Protein AF-A0A1B6FM38-F1 (afdb_monomer_lite)

Structure (mmCIF, N/CA/C/O backbone):
data_AF-A0A1B6FM38-F1
#
_entry.id   AF-A0A1B6FM38-F1
#
loop_
_atom_site.group_PDB
_atom_site.id
_atom_site.type_symbol
_atom_site.label_atom_id
_atom_site.label_alt_id
_atom_site.label_comp_id
_atom_site.label_asym_id
_atom_site.label_entity_id
_atom_site.label_seq_id
_atom_site.pdbx_PDB_ins_code
_atom_site.Cartn_x
_atom_site.Cartn_y
_atom_site.Cartn_z
_atom_site.occupancy
_atom_site.B_iso_or_equiv
_atom_site.auth_seq_id
_atom_site.auth_comp_id
_atom_site.auth_asym_id
_atom_site.auth_atom_id
_atom_site.pdbx_PDB_model_num
ATOM 1 N N . ASN A 1 1 ? -4.928 -10.559 27.126 1.00 63.56 1 ASN A N 1
ATOM 2 C CA . ASN A 1 1 ? -4.275 -10.005 25.920 1.00 63.56 1 ASN A CA 1
ATOM 3 C C . ASN A 1 1 ? -4.963 -8.724 25.508 1.00 63.56 1 ASN A C 1
ATOM 5 O O . ASN A 1 1 ? -6.163 -8.754 25.273 1.00 63.56 1 ASN A O 1
ATOM 9 N N . TYR A 1 2 ? -4.217 -7.623 25.457 1.00 85.06 2 TYR A N 1
ATOM 10 C CA . TYR A 1 2 ? -4.709 -6.325 24.998 1.00 85.06 2 TYR A CA 1
ATOM 11 C C . TYR A 1 2 ? -4.314 -6.122 23.534 1.00 85.06 2 TYR A C 1
ATOM 13 O O . TYR A 1 2 ? -3.199 -6.468 23.151 1.00 85.06 2 TYR A O 1
ATOM 21 N N . TRP A 1 3 ? -5.221 -5.571 22.730 1.00 90.56 3 TRP A N 1
ATOM 22 C CA . TRP A 1 3 ? -4.939 -5.153 21.356 1.00 90.56 3 TRP A CA 1
ATOM 23 C C . TRP A 1 3 ? -4.596 -3.664 21.338 1.00 90.56 3 TRP A C 1
ATOM 25 O O . TRP A 1 3 ? -5.279 -2.873 21.987 1.00 90.56 3 TRP A O 1
ATOM 35 N N . CYS A 1 4 ? -3.574 -3.282 20.574 1.00 94.50 4 CYS A N 1
ATOM 36 C CA . CYS A 1 4 ? -3.223 -1.887 20.319 1.00 94.50 4 CYS A CA 1
ATOM 37 C C . CYS A 1 4 ? -3.657 -1.514 18.898 1.00 94.50 4 CYS A C 1
ATOM 39 O O . CYS A 1 4 ? -3.226 -2.148 17.933 1.00 94.50 4 CYS A O 1
ATOM 41 N N . TRP A 1 5 ? -4.515 -0.503 18.765 1.00 95.50 5 TRP A N 1
ATOM 42 C CA . TRP A 1 5 ? -4.999 -0.021 17.473 1.00 95.50 5 TRP A CA 1
ATOM 43 C C . TRP A 1 5 ? -4.304 1.288 17.109 1.00 95.50 5 TRP A C 1
ATOM 45 O O . TRP A 1 5 ? -4.491 2.299 17.779 1.00 95.50 5 TRP A O 1
ATOM 55 N N . LEU A 1 6 ? -3.540 1.274 16.019 1.00 95.81 6 LEU A N 1
ATOM 56 C CA . LEU A 1 6 ? -2.992 2.473 15.398 1.00 95.81 6 LEU A CA 1
ATOM 57 C C . LEU A 1 6 ? -3.951 2.956 14.320 1.00 95.81 6 LEU A C 1
ATOM 59 O O . LEU A 1 6 ? -4.224 2.252 13.344 1.00 95.81 6 LEU A O 1
ATOM 63 N N . VAL A 1 7 ? -4.478 4.156 14.512 1.00 95.56 7 VAL A N 1
ATOM 64 C CA . VAL A 1 7 ? -5.529 4.716 13.670 1.00 95.56 7 VAL A CA 1
ATOM 65 C C . VAL A 1 7 ? -5.005 5.969 13.001 1.00 95.56 7 VAL A C 1
ATOM 67 O O . VAL A 1 7 ? -4.495 6.867 13.662 1.00 95.56 7 VAL A O 1
ATOM 70 N N . ARG A 1 8 ? -5.171 6.038 11.684 1.00 94.75 8 ARG A N 1
ATOM 71 C CA . ARG A 1 8 ? -4.982 7.261 10.906 1.00 94.75 8 ARG A CA 1
ATOM 72 C C . ARG A 1 8 ? -6.307 7.597 10.246 1.00 94.75 8 ARG A C 1
ATOM 74 O O . ARG A 1 8 ? -6.806 6.820 9.430 1.00 94.75 8 ARG A O 1
ATOM 81 N N . GLN A 1 9 ? -6.818 8.786 10.539 1.00 94.81 9 GLN A N 1
ATOM 82 C CA . GLN A 1 9 ? -7.990 9.383 9.906 1.00 94.81 9 GLN A CA 1
ATOM 83 C C . GLN A 1 9 ? -7.730 10.879 9.707 1.00 94.81 9 GLN A C 1
ATOM 85 O O . GLN A 1 9 ? -7.240 11.522 10.622 1.00 94.81 9 GLN A O 1
ATOM 90 N N . GLY A 1 10 ? -8.027 11.417 8.520 1.00 86.06 10 GLY A N 1
ATOM 91 C CA . GLY A 1 10 ? -7.907 12.859 8.248 1.00 86.06 10 GLY A CA 1
ATOM 92 C C . GLY A 1 10 ? -6.488 13.409 8.011 1.00 86.06 10 GLY A C 1
ATOM 93 O O . GLY A 1 10 ? -6.339 14.615 7.917 1.00 86.06 10 GLY A O 1
ATOM 94 N N . GLU A 1 11 ? -5.461 12.559 7.883 1.00 85.44 11 GLU A N 1
ATOM 95 C CA . GLU A 1 11 ? -4.041 12.982 7.896 1.00 85.44 11 GLU A CA 1
ATOM 96 C C . GLU A 1 11 ? -3.281 12.689 6.595 1.00 85.44 11 GLU A C 1
ATOM 98 O O . GLU A 1 11 ? -2.737 11.595 6.436 1.00 85.44 11 GLU A O 1
ATOM 103 N N . GLU A 1 12 ? -3.215 13.612 5.637 1.00 79.31 12 GLU A N 1
ATOM 104 C CA . GLU A 1 12 ? -2.702 13.358 4.275 1.00 79.31 12 GLU A CA 1
ATOM 105 C C . GLU A 1 12 ? -1.316 12.689 4.214 1.00 79.31 12 GLU A C 1
ATOM 107 O O . GLU A 1 12 ? -1.151 11.709 3.487 1.00 79.31 12 GLU A O 1
ATOM 112 N N . MET A 1 13 ? -0.365 13.123 5.044 1.00 84.88 13 MET A N 1
ATOM 113 C CA . MET A 1 13 ? 1.051 12.737 4.948 1.00 84.88 13 MET A CA 1
ATOM 114 C C . MET A 1 13 ? 1.500 11.778 6.061 1.00 84.88 13 MET A C 1
ATOM 116 O O . MET A 1 13 ? 2.538 11.974 6.687 1.00 84.88 13 MET A O 1
ATOM 120 N N . PHE A 1 14 ? 0.729 10.716 6.317 1.00 85.94 14 PHE A N 1
ATOM 121 C CA . PHE A 1 14 ? 1.067 9.726 7.346 1.00 85.94 14 PHE A CA 1
ATOM 122 C C . PHE A 1 14 ? 1.243 8.305 6.786 1.00 85.94 14 PHE A C 1
ATOM 124 O O . PHE A 1 14 ? 0.283 7.618 6.424 1.00 85.94 14 PHE A O 1
ATOM 131 N N . GLY A 1 15 ? 2.492 7.831 6.771 1.00 88.94 15 GLY A N 1
ATOM 132 C CA . GLY A 1 15 ? 2.899 6.515 6.266 1.00 88.94 15 GLY A CA 1
ATOM 133 C C . GLY A 1 15 ? 2.606 5.342 7.211 1.00 88.94 15 GLY A C 1
ATOM 134 O O . GLY A 1 15 ? 3.517 4.577 7.530 1.00 88.94 15 GLY A O 1
ATOM 135 N N . LEU A 1 16 ? 1.347 5.156 7.639 1.00 92.19 16 LEU A N 1
ATOM 136 C CA . LEU A 1 16 ? 0.962 4.100 8.598 1.00 92.19 16 LEU A CA 1
ATOM 137 C C . LEU A 1 16 ? 1.358 2.692 8.125 1.00 92.19 16 LEU A C 1
ATOM 139 O O . LEU A 1 16 ? 1.748 1.852 8.930 1.00 92.19 16 LEU A O 1
ATOM 143 N N . VAL A 1 17 ? 1.2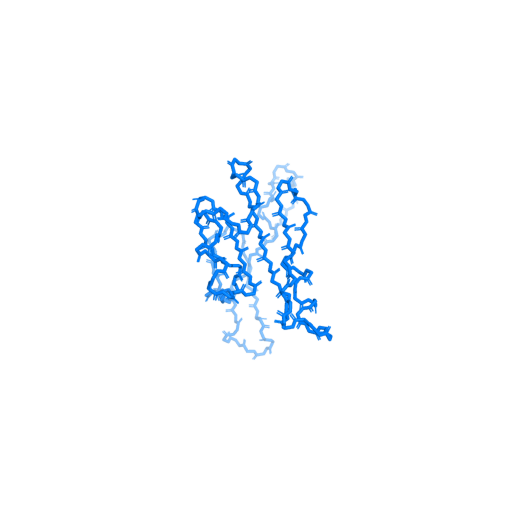81 2.425 6.818 1.00 88.94 17 VAL A N 1
ATOM 144 C CA . VAL A 1 17 ? 1.652 1.120 6.242 1.00 88.94 17 VAL A CA 1
ATOM 145 C C . VAL A 1 17 ? 3.136 0.817 6.463 1.00 88.94 17 VAL A C 1
ATOM 147 O O . VAL A 1 17 ? 3.472 -0.288 6.887 1.00 88.94 17 VAL A O 1
ATOM 150 N N . GLY A 1 18 ? 4.011 1.799 6.222 1.00 91.88 18 GLY A N 1
ATOM 151 C CA . GLY A 1 18 ? 5.451 1.670 6.450 1.00 91.88 18 GLY A CA 1
ATOM 152 C C . GLY A 1 18 ? 5.769 1.481 7.931 1.00 91.88 18 GLY A C 1
ATOM 153 O O . GLY A 1 18 ? 6.451 0.529 8.295 1.00 91.88 18 GLY A O 1
ATOM 154 N N . MET A 1 19 ? 5.176 2.309 8.794 1.00 93.88 19 MET A N 1
ATOM 155 C CA . MET A 1 19 ? 5.327 2.198 10.249 1.00 93.88 19 MET A CA 1
ATOM 156 C C . MET A 1 19 ? 4.909 0.815 10.777 1.00 93.88 19 MET A C 1
ATOM 158 O O . MET A 1 19 ? 5.634 0.191 11.551 1.00 93.88 19 MET A O 1
ATOM 162 N N . MET A 1 20 ? 3.766 0.297 10.320 1.00 94.81 20 MET A N 1
ATOM 163 C CA . MET A 1 20 ? 3.270 -1.019 10.727 1.00 94.81 20 MET A CA 1
ATOM 164 C C . MET A 1 20 ? 4.164 -2.175 10.290 1.00 94.81 20 MET A C 1
ATOM 166 O O . MET A 1 20 ? 4.146 -3.224 10.934 1.00 94.81 20 MET A O 1
ATOM 170 N N . ASN A 1 21 ? 4.927 -2.020 9.205 1.00 92.00 21 ASN A N 1
ATOM 171 C CA . ASN A 1 21 ? 5.870 -3.051 8.784 1.00 92.00 21 ASN A CA 1
ATOM 172 C C . ASN A 1 21 ? 7.009 -3.235 9.786 1.00 92.00 21 ASN A C 1
ATOM 174 O O . ASN A 1 21 ? 7.433 -4.374 9.971 1.00 92.00 21 ASN A O 1
ATOM 178 N N . CYS A 1 22 ? 7.435 -2.160 10.448 1.00 94.44 22 CYS A N 1
ATOM 179 C CA . CYS A 1 22 ? 8.430 -2.218 11.513 1.00 94.44 22 CYS A CA 1
ATOM 180 C C . CYS A 1 22 ? 7.797 -2.705 12.822 1.00 94.44 22 CYS A C 1
ATOM 182 O O . CYS A 1 22 ? 8.201 -3.731 13.355 1.00 94.44 22 CYS A O 1
ATOM 184 N N . LEU A 1 23 ? 6.732 -2.041 13.293 1.00 95.69 23 LEU A N 1
ATOM 185 C CA . LEU A 1 23 ? 6.145 -2.306 14.617 1.00 95.69 23 LEU A CA 1
ATOM 186 C C . LEU A 1 23 ? 5.651 -3.742 14.811 1.00 95.69 23 LEU A C 1
ATOM 188 O O . LEU A 1 23 ? 5.687 -4.260 15.923 1.00 95.69 23 LEU A O 1
ATOM 192 N N . LYS A 1 24 ? 5.193 -4.409 13.746 1.00 94.25 24 LYS A N 1
ATOM 193 C CA . LYS A 1 24 ? 4.756 -5.809 13.844 1.00 94.25 24 LYS A CA 1
ATOM 194 C C . LYS A 1 24 ? 5.900 -6.787 14.144 1.00 94.25 24 LYS A C 1
ATOM 196 O O . LYS A 1 24 ? 5.612 -7.894 14.584 1.00 94.25 24 LYS A O 1
ATOM 201 N N . GLN A 1 25 ? 7.149 -6.394 13.885 1.00 95.50 25 GLN A N 1
ATOM 202 C CA . GLN A 1 25 ? 8.350 -7.201 14.133 1.00 95.50 25 GLN A CA 1
ATOM 203 C C . GLN A 1 25 ? 8.978 -6.932 15.507 1.00 95.50 25 GLN A C 1
ATOM 205 O O . GLN A 1 25 ? 9.886 -7.649 15.914 1.00 95.50 25 GLN A O 1
ATOM 210 N N . GLU A 1 26 ? 8.493 -5.925 16.233 1.00 96.00 26 GLU A N 1
ATOM 211 C CA . GLU A 1 26 ? 8.969 -5.593 17.576 1.00 96.00 26 GLU A CA 1
ATOM 212 C C . GLU A 1 26 ? 8.343 -6.507 18.648 1.00 96.00 26 GLU A C 1
ATOM 214 O O . GLU A 1 26 ? 7.280 -7.106 18.421 1.00 96.00 26 GLU A O 1
ATOM 219 N N . PRO A 1 27 ? 8.935 -6.604 19.855 1.00 95.88 27 PRO A N 1
ATOM 220 C CA . PRO A 1 27 ? 8.313 -7.286 20.987 1.00 95.88 27 PRO A CA 1
ATOM 221 C C . PRO A 1 27 ? 6.888 -6.775 21.251 1.00 95.88 27 PRO A C 1
ATOM 223 O O . PRO A 1 27 ? 6.655 -5.592 21.478 1.00 95.88 27 PRO A O 1
ATOM 226 N N . GLY A 1 28 ? 5.905 -7.680 21.211 1.00 92.94 28 GLY A N 1
ATOM 227 C CA . GLY A 1 28 ? 4.484 -7.328 21.344 1.00 92.94 28 GLY A CA 1
ATOM 228 C C . GLY A 1 28 ? 3.800 -6.871 20.046 1.00 92.94 28 GLY A C 1
ATOM 229 O O . GLY A 1 28 ? 2.585 -6.666 20.049 1.00 92.94 28 GLY A O 1
ATOM 230 N N . GLY A 1 29 ? 4.523 -6.806 18.922 1.00 94.25 29 GLY A N 1
ATOM 231 C CA . GLY A 1 29 ? 4.016 -6.430 17.597 1.00 94.25 29 GLY A CA 1
ATOM 232 C C . GLY A 1 29 ? 2.839 -7.280 17.109 1.00 94.25 29 GLY A C 1
ATOM 233 O O . GLY A 1 29 ? 1.932 -6.781 16.440 1.00 94.25 29 GLY A O 1
ATOM 234 N N . ASN A 1 30 ? 2.764 -8.536 17.559 1.00 94.00 30 ASN A N 1
ATOM 235 C CA . ASN A 1 30 ? 1.637 -9.440 17.310 1.00 94.00 30 ASN A CA 1
ATOM 236 C C . ASN A 1 30 ? 0.286 -8.904 17.813 1.00 94.00 30 ASN A C 1
ATOM 238 O O . ASN A 1 30 ? -0.750 -9.342 17.309 1.00 94.00 30 ASN A O 1
ATOM 242 N N . ASN A 1 31 ? 0.282 -7.957 18.758 1.00 95.25 31 ASN A N 1
ATOM 243 C CA . ASN A 1 31 ? -0.918 -7.327 19.317 1.00 95.25 31 ASN A CA 1
ATOM 244 C C . ASN A 1 31 ? -1.267 -5.982 18.660 1.00 95.25 31 ASN A C 1
ATOM 246 O O . ASN A 1 31 ? -2.289 -5.382 18.998 1.00 95.25 31 ASN A O 1
ATOM 250 N N . VAL A 1 32 ? -0.443 -5.501 17.726 1.00 96.06 32 VAL A N 1
ATOM 251 C CA . VAL A 1 32 ? -0.659 -4.226 17.039 1.00 96.06 32 VAL A CA 1
ATOM 252 C C . VAL A 1 32 ? -1.519 -4.450 15.801 1.00 96.06 32 VAL A C 1
ATOM 254 O O . VAL A 1 32 ? -1.333 -5.401 15.035 1.00 96.06 32 VAL A O 1
ATOM 257 N N . ARG A 1 33 ? -2.501 -3.580 15.603 1.00 96.00 33 ARG A N 1
ATOM 258 C CA . ARG A 1 33 ? -3.409 -3.576 14.459 1.00 96.00 33 ARG A CA 1
ATOM 259 C C . ARG A 1 33 ? -3.518 -2.159 13.920 1.00 96.00 33 ARG A C 1
ATOM 261 O O . ARG A 1 33 ? -3.444 -1.203 14.682 1.00 96.00 33 ARG A O 1
ATOM 268 N N . SER A 1 34 ? -3.707 -2.019 12.613 1.00 96.38 34 SER A N 1
ATOM 269 C CA . SER A 1 34 ? -3.823 -0.710 11.966 1.00 96.38 34 SER A CA 1
ATOM 270 C C . SER A 1 34 ? -5.161 -0.504 11.288 1.00 96.38 34 SER A C 1
ATOM 272 O O . SER A 1 34 ? -5.714 -1.434 10.691 1.00 96.38 34 SER A O 1
ATOM 274 N N . VAL A 1 35 ? -5.647 0.733 11.365 1.00 96.31 35 VAL A N 1
ATOM 275 C CA . VAL A 1 35 ? -6.835 1.220 10.667 1.00 96.31 35 VAL A CA 1
ATOM 276 C C . VAL A 1 35 ? -6.470 2.507 9.941 1.00 96.31 35 VAL A C 1
ATOM 278 O O . VAL A 1 35 ? -6.161 3.526 10.554 1.00 96.31 35 VAL A O 1
ATOM 281 N N . PHE A 1 36 ? -6.486 2.449 8.617 1.00 95.62 36 PHE A N 1
ATOM 282 C CA . PHE A 1 36 ? -6.168 3.556 7.733 1.00 95.62 36 PHE A CA 1
ATOM 283 C C . PHE A 1 36 ? -7.435 4.009 7.011 1.00 95.62 36 PHE A C 1
ATOM 285 O O . PHE A 1 36 ? -7.914 3.342 6.095 1.00 95.62 36 PHE A O 1
ATOM 292 N N . ILE A 1 37 ? -7.998 5.131 7.450 1.00 95.12 37 ILE A N 1
ATOM 293 C CA . ILE A 1 37 ? -9.229 5.702 6.905 1.00 95.12 37 ILE A CA 1
ATOM 294 C C . ILE A 1 37 ? -8.825 6.803 5.926 1.00 95.12 37 ILE A C 1
ATOM 296 O O . ILE A 1 37 ? -8.336 7.857 6.342 1.00 95.12 37 ILE A O 1
ATOM 300 N N . GLN A 1 38 ? -8.967 6.536 4.625 1.00 92.06 38 GLN A N 1
ATOM 301 C CA . GLN A 1 38 ? -8.684 7.515 3.569 1.00 92.06 38 GLN A CA 1
ATOM 302 C C . GLN A 1 38 ? -9.883 8.404 3.257 1.00 92.06 38 GLN A C 1
ATOM 304 O O . GLN A 1 38 ? -9.704 9.548 2.850 1.00 92.06 38 GLN A O 1
ATOM 309 N N . ASP A 1 39 ? -11.092 7.893 3.467 1.00 92.19 39 ASP A N 1
ATOM 310 C CA . ASP A 1 39 ? -12.318 8.610 3.149 1.00 92.19 39 ASP A CA 1
ATOM 311 C C . ASP A 1 39 ? -12.525 9.777 4.121 1.00 92.19 39 ASP A C 1
ATOM 313 O O . ASP A 1 39 ? -12.861 9.578 5.287 1.00 92.19 39 ASP A O 1
ATOM 317 N N . ALA A 1 40 ? -12.364 11.009 3.631 1.00 90.75 40 ALA A N 1
ATOM 318 C CA . ALA A 1 40 ? -12.486 12.223 4.444 1.00 90.75 40 ALA A CA 1
ATOM 319 C C . ALA A 1 40 ? -13.868 12.381 5.104 1.00 90.75 40 ALA A C 1
ATOM 321 O O . ALA A 1 40 ? -13.990 12.987 6.162 1.00 90.75 40 ALA A O 1
ATOM 322 N N . LYS A 1 41 ? -14.913 11.817 4.485 1.00 91.75 41 LYS A N 1
ATOM 323 C CA . LYS A 1 41 ? -16.296 11.849 4.987 1.00 91.75 41 LYS A CA 1
ATOM 324 C C . LYS A 1 41 ? -16.667 10.625 5.832 1.00 91.75 41 LYS A C 1
ATOM 326 O O . LYS A 1 41 ? -17.824 10.500 6.227 1.00 91.75 41 LYS A O 1
ATOM 331 N N . ALA A 1 42 ? -15.738 9.697 6.074 1.00 93.56 42 ALA A N 1
ATOM 332 C CA . ALA A 1 42 ? -16.024 8.556 6.934 1.00 93.56 42 ALA A CA 1
ATOM 333 C C . ALA A 1 42 ? -16.252 9.027 8.382 1.00 93.56 42 ALA A C 1
ATOM 335 O O . ALA A 1 42 ? -15.523 9.903 8.854 1.00 93.56 42 ALA A O 1
ATOM 336 N N . PRO A 1 43 ? -17.215 8.432 9.109 1.00 93.69 43 PRO A N 1
ATOM 337 C CA . PRO A 1 43 ? -17.420 8.698 10.528 1.00 93.69 43 PRO A CA 1
ATOM 338 C C . PRO A 1 43 ? -16.135 8.538 11.335 1.00 93.69 43 PRO A C 1
ATOM 340 O O . PRO A 1 43 ? -15.284 7.713 10.996 1.00 93.69 43 PRO A O 1
ATOM 343 N N . THR A 1 44 ? -15.989 9.294 12.420 1.00 95.44 44 THR A N 1
ATOM 344 C CA . THR A 1 44 ? -14.849 9.158 13.335 1.00 95.44 44 THR A CA 1
ATOM 345 C C . THR A 1 44 ? -14.674 7.707 13.773 1.00 95.44 44 THR A C 1
ATOM 347 O O . THR A 1 44 ? -15.652 7.016 14.077 1.00 95.44 44 THR A O 1
ATOM 350 N N . PHE A 1 45 ? -13.429 7.235 13.786 1.00 95.94 45 PHE A N 1
ATOM 351 C CA . PHE A 1 45 ? -13.103 5.883 14.208 1.00 95.94 45 PHE A CA 1
ATOM 352 C C . PHE A 1 45 ? -13.696 5.561 15.584 1.00 95.94 45 PHE A C 1
ATOM 354 O O . PHE A 1 45 ? -13.595 6.337 16.532 1.00 95.94 45 PHE A O 1
ATOM 361 N N . SER A 1 46 ? -14.290 4.376 15.696 1.00 95.38 46 SER A N 1
ATOM 362 C CA . SER A 1 46 ? -14.8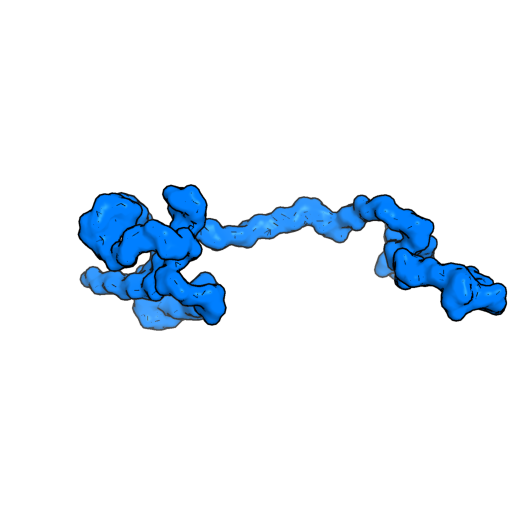44 3.867 16.945 1.00 95.38 46 SER A CA 1
ATOM 363 C C . SER A 1 46 ? -14.816 2.347 16.950 1.00 95.38 46 SER A C 1
ATOM 365 O O . SER A 1 46 ? -15.253 1.714 15.990 1.00 95.38 46 SER A O 1
ATOM 367 N N . LEU A 1 47 ? -14.373 1.758 18.061 1.00 94.00 47 LEU A N 1
ATOM 368 C CA . LEU A 1 47 ? -14.365 0.305 18.256 1.00 94.00 47 LEU A CA 1
ATOM 369 C C . LEU A 1 47 ? -15.776 -0.301 18.295 1.00 94.00 47 LEU A C 1
ATOM 371 O O . LEU A 1 47 ? -15.938 -1.484 18.003 1.00 94.00 47 LEU A O 1
ATOM 375 N N . THR A 1 48 ? -16.785 0.491 18.666 1.00 93.38 48 THR A N 1
ATOM 376 C CA . THR A 1 48 ? -18.153 0.014 18.919 1.00 93.38 48 THR A CA 1
ATOM 377 C C . THR A 1 48 ? -19.108 0.277 17.765 1.00 93.38 48 THR A C 1
ATOM 379 O O . THR A 1 48 ? -20.128 -0.400 17.652 1.00 93.38 48 THR A O 1
ATOM 382 N N . SER A 1 49 ? -18.796 1.233 16.886 1.00 94.00 49 SER A N 1
ATOM 383 C CA . SER A 1 49 ? -19.666 1.525 15.745 1.00 94.00 49 SER A CA 1
ATOM 384 C C . SER A 1 49 ? -19.771 0.318 14.805 1.00 94.00 49 SER A C 1
ATOM 386 O O . SER A 1 49 ? -18.779 -0.365 14.535 1.00 94.00 49 SER A O 1
ATOM 388 N N . ALA A 1 50 ? -20.961 0.077 14.254 1.00 90.44 50 ALA A N 1
ATOM 389 C CA . ALA A 1 50 ? -21.204 -1.067 13.374 1.00 90.44 50 ALA A CA 1
ATOM 390 C C . ALA A 1 50 ? -20.285 -1.074 12.136 1.00 90.44 50 ALA A C 1
ATOM 392 O O . ALA A 1 50 ? -19.812 -2.137 11.727 1.00 90.44 50 ALA A O 1
ATOM 393 N N . GLN A 1 51 ? -19.981 0.111 11.591 1.00 88.81 51 GLN A N 1
ATOM 394 C CA . GLN A 1 51 ? -19.118 0.298 10.422 1.00 88.81 51 GLN A CA 1
ATOM 395 C C . GLN A 1 51 ? -17.704 -0.262 10.628 1.00 88.81 51 GLN A C 1
ATOM 397 O O . GLN A 1 51 ? -17.151 -0.893 9.726 1.00 88.81 51 GLN A O 1
ATOM 402 N N . TYR A 1 52 ? -17.122 -0.039 11.809 1.00 96.38 52 TYR A N 1
ATOM 403 C CA . TYR A 1 52 ? -15.767 -0.479 12.136 1.00 96.38 52 TYR A CA 1
ATOM 404 C C . TYR A 1 52 ? -15.775 -1.855 12.808 1.00 96.38 52 TYR A C 1
ATOM 406 O O . TYR A 1 52 ? -15.017 -2.735 12.407 1.00 96.38 52 TYR A O 1
ATOM 414 N N . ALA A 1 53 ? -16.671 -2.101 13.767 1.00 95.31 53 ALA A N 1
ATOM 415 C CA . ALA A 1 53 ? -16.677 -3.311 14.592 1.00 95.31 53 ALA A CA 1
ATOM 416 C C . ALA A 1 53 ? -16.751 -4.612 13.774 1.00 95.31 53 ALA A C 1
ATOM 418 O O . ALA A 1 53 ? -16.116 -5.609 14.124 1.00 95.31 53 ALA A O 1
ATOM 419 N N . ALA A 1 54 ? -17.507 -4.630 12.671 1.00 94.50 54 ALA A N 1
ATOM 420 C CA . ALA A 1 54 ? -17.555 -5.788 11.777 1.00 94.50 54 ALA A CA 1
ATOM 421 C C . ALA A 1 54 ? -16.196 -6.084 11.121 1.00 94.50 54 ALA A C 1
ATOM 423 O O . ALA A 1 54 ? -15.806 -7.245 11.013 1.00 94.50 54 ALA A O 1
ATOM 424 N N . GLN A 1 55 ? -15.456 -5.046 10.729 1.00 96.38 55 GLN A N 1
ATOM 425 C CA . GLN A 1 55 ? -14.118 -5.195 10.170 1.00 96.38 55 GLN A CA 1
ATOM 426 C C . GLN A 1 55 ? -13.100 -5.597 11.243 1.00 96.38 55 GLN A C 1
ATOM 428 O O . GLN A 1 55 ? -12.334 -6.536 11.032 1.00 96.38 55 GLN A O 1
ATOM 433 N N . LEU A 1 56 ? -13.104 -4.932 12.402 1.00 95.81 56 LEU A N 1
ATOM 434 C CA . LEU A 1 56 ? -12.121 -5.170 13.467 1.00 95.81 56 LEU A CA 1
ATOM 435 C C . LEU A 1 56 ? -12.209 -6.596 14.031 1.00 95.81 56 LEU A C 1
ATOM 437 O O . LEU A 1 56 ? -11.182 -7.203 14.333 1.00 95.81 56 LEU A O 1
ATOM 441 N N . ARG A 1 57 ? -13.419 -7.175 14.089 1.00 95.06 57 ARG A N 1
ATOM 442 C CA . ARG A 1 57 ? -13.643 -8.574 14.498 1.00 95.06 57 ARG A CA 1
ATOM 443 C C . ARG A 1 57 ? -12.939 -9.605 13.615 1.00 95.06 57 ARG A C 1
ATOM 445 O O . ARG A 1 57 ? -12.707 -10.716 14.076 1.00 95.06 57 ARG A O 1
ATOM 452 N N . LYS A 1 58 ? -12.553 -9.252 12.384 1.00 95.31 58 LYS A N 1
ATOM 453 C CA . LYS A 1 58 ? -11.769 -10.137 11.504 1.00 95.31 58 LYS A CA 1
ATOM 454 C C . LYS A 1 58 ? -10.324 -10.326 11.985 1.00 95.31 58 LYS A C 1
ATOM 456 O O . LYS A 1 58 ? -9.624 -11.185 11.464 1.00 95.31 58 LYS A O 1
ATOM 461 N N . GLY A 1 59 ? -9.850 -9.507 12.930 1.00 94.06 59 GLY A N 1
ATOM 462 C CA . GLY A 1 59 ? -8.522 -9.649 13.534 1.00 94.06 59 GLY A CA 1
ATOM 463 C C . GLY A 1 59 ? -7.347 -9.320 12.605 1.00 94.06 59 GLY A C 1
ATOM 464 O O . GLY A 1 59 ? -6.204 -9.638 12.938 1.00 94.06 59 GLY A O 1
ATOM 465 N N . LEU A 1 60 ? -7.600 -8.679 11.458 1.00 95.19 60 LEU A N 1
ATOM 466 C CA . LEU A 1 60 ? -6.590 -8.387 10.437 1.00 95.19 60 LEU A CA 1
ATOM 467 C C . LEU A 1 60 ? -5.602 -7.312 10.898 1.00 95.19 60 LEU A C 1
ATOM 469 O O . LEU A 1 60 ? -6.010 -6.271 11.409 1.00 95.19 60 LEU A O 1
ATOM 473 N N . VAL A 1 61 ? -4.310 -7.526 10.632 1.00 94.88 61 VAL A N 1
ATOM 474 C CA . VAL A 1 61 ? -3.219 -6.594 10.985 1.00 94.88 61 VAL A CA 1
ATOM 475 C C . VAL A 1 61 ? -3.338 -5.245 10.275 1.00 94.88 61 VAL A C 1
ATOM 477 O O . VAL A 1 61 ? -3.092 -4.199 10.879 1.00 94.88 61 VAL A O 1
ATOM 480 N N . HIS A 1 62 ? -3.746 -5.266 9.008 1.00 95.69 62 HIS A N 1
ATOM 481 C CA . HIS A 1 62 ? -3.876 -4.084 8.164 1.00 95.69 62 HIS A CA 1
ATOM 482 C C . HIS A 1 62 ? -5.318 -3.930 7.693 1.00 95.69 62 HIS A C 1
ATOM 484 O O . HIS A 1 62 ? -5.843 -4.823 7.028 1.00 95.69 62 HIS A O 1
ATOM 490 N N . ASN A 1 63 ? -5.931 -2.792 8.014 1.00 96.31 63 ASN A N 1
ATOM 491 C CA . ASN A 1 63 ? -7.281 -2.439 7.590 1.00 96.31 63 ASN A CA 1
ATOM 492 C C . ASN A 1 63 ? -7.233 -1.067 6.929 1.00 96.31 63 ASN A C 1
ATOM 494 O O . ASN A 1 63 ? -6.800 -0.099 7.545 1.00 96.31 63 ASN A O 1
ATOM 498 N N . MET A 1 64 ? -7.676 -0.983 5.683 1.00 94.94 64 MET A N 1
ATOM 499 C CA . MET A 1 64 ? -7.765 0.256 4.920 1.00 94.94 64 MET A CA 1
ATOM 500 C C . MET A 1 64 ? -9.212 0.460 4.487 1.00 94.94 64 MET A C 1
ATOM 502 O O . MET A 1 64 ? -9.799 -0.460 3.926 1.00 94.94 64 MET A O 1
ATOM 506 N N . LEU A 1 65 ? -9.766 1.643 4.743 1.00 94.94 65 LEU A N 1
ATOM 507 C CA . LEU A 1 65 ? -11.074 2.067 4.252 1.00 94.94 65 LEU A CA 1
ATOM 508 C C . LEU A 1 65 ? -10.870 3.135 3.175 1.00 94.94 65 LEU A C 1
ATOM 510 O O . LEU A 1 65 ? -10.349 4.215 3.474 1.00 94.94 65 LEU A O 1
ATOM 514 N N . ARG A 1 66 ? -11.256 2.809 1.938 1.00 93.44 66 ARG A N 1
ATOM 515 C CA . ARG A 1 66 ? -11.189 3.701 0.774 1.00 93.44 66 ARG A CA 1
ATOM 516 C C . ARG A 1 66 ? -12.409 3.478 -0.116 1.00 93.44 66 ARG A C 1
ATOM 518 O O . ARG A 1 66 ? -12.709 2.339 -0.468 1.00 93.44 66 ARG A O 1
ATOM 525 N N . GLY A 1 67 ? -13.093 4.550 -0.500 1.00 93.44 67 GLY A N 1
ATOM 526 C CA . GLY A 1 67 ? -14.306 4.491 -1.316 1.00 93.44 67 GLY A CA 1
ATOM 527 C C . GLY A 1 67 ? -15.432 3.684 -0.663 1.00 93.44 67 GLY A C 1
ATOM 528 O O . GLY A 1 67 ? -16.173 3.003 -1.363 1.00 93.44 67 GLY A O 1
ATOM 529 N N . GLY A 1 68 ? -15.519 3.684 0.671 1.00 93.94 68 GLY A N 1
ATOM 530 C CA . GLY A 1 68 ? -16.483 2.881 1.429 1.00 93.94 68 GLY A CA 1
ATOM 531 C C . GLY A 1 68 ? -16.170 1.382 1.489 1.00 93.94 68 GLY A C 1
ATOM 532 O O . GLY A 1 68 ? -16.942 0.623 2.074 1.00 93.94 68 GLY A O 1
ATOM 533 N N . VAL A 1 69 ? -15.042 0.940 0.922 1.00 95.31 69 VAL A N 1
ATOM 534 C CA . VAL A 1 69 ? -14.658 -0.473 0.850 1.00 95.31 69 VAL A CA 1
ATOM 535 C C . VAL A 1 69 ? -13.466 -0.756 1.758 1.00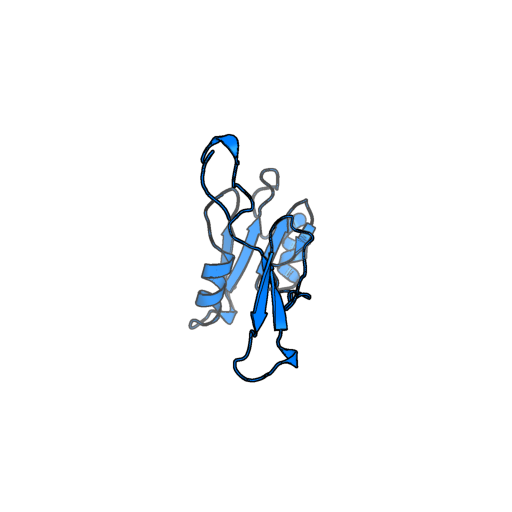 95.31 69 VAL A C 1
ATOM 537 O O . VAL A 1 69 ? -12.480 -0.017 1.788 1.00 95.31 69 VAL A O 1
ATOM 540 N N . TRP A 1 70 ? -13.559 -1.860 2.500 1.00 96.69 70 TRP A N 1
ATOM 541 C CA . TRP A 1 70 ? -12.474 -2.371 3.328 1.00 96.69 70 TRP A CA 1
ATOM 542 C C . TRP A 1 70 ? -11.484 -3.199 2.513 1.00 96.69 70 TRP A C 1
ATOM 544 O O . TRP A 1 70 ? -11.869 -4.085 1.754 1.00 96.69 70 TRP A O 1
ATOM 554 N N . GLY A 1 71 ? -10.199 -2.978 2.755 1.00 95.62 71 GLY A N 1
ATOM 555 C CA . GLY A 1 71 ? -9.122 -3.714 2.115 1.00 95.62 71 GLY A CA 1
ATOM 556 C C . GLY A 1 71 ? -7.798 -3.591 2.856 1.00 95.62 71 GLY A C 1
ATOM 557 O O . GLY A 1 71 ? -7.738 -3.301 4.052 1.00 95.62 71 GLY A O 1
ATOM 558 N N . SER A 1 72 ? -6.717 -3.834 2.124 1.00 94.44 72 SER A N 1
ATOM 559 C CA . SER A 1 72 ? -5.340 -3.732 2.607 1.00 94.44 72 SER A CA 1
ATOM 560 C C . SER A 1 72 ? -4.416 -3.432 1.433 1.00 94.44 72 SER A C 1
ATOM 562 O O . SER A 1 72 ? -4.697 -3.874 0.321 1.00 94.44 72 SER A O 1
ATOM 564 N N . MET A 1 73 ? -3.292 -2.766 1.685 1.00 92.00 73 MET A N 1
ATOM 565 C CA . MET A 1 73 ? -2.240 -2.615 0.679 1.00 92.00 73 MET A CA 1
ATOM 566 C C . MET A 1 73 ? -1.506 -3.941 0.498 1.00 92.00 73 MET A C 1
ATOM 568 O O . MET A 1 73 ? -1.073 -4.553 1.478 1.00 92.00 73 MET A O 1
ATOM 572 N N . ARG A 1 74 ? -1.381 -4.391 -0.750 1.00 92.12 74 ARG A N 1
ATOM 573 C CA . ARG A 1 74 ? -0.707 -5.639 -1.115 1.00 92.12 74 ARG A CA 1
ATOM 574 C C . ARG A 1 74 ? 0.268 -5.377 -2.246 1.00 92.12 74 ARG A C 1
ATOM 576 O O . ARG A 1 74 ? -0.010 -4.579 -3.134 1.00 92.12 74 ARG A O 1
ATOM 583 N N . HIS A 1 75 ? 1.395 -6.071 -2.203 1.00 92.06 75 HIS A N 1
ATOM 584 C CA . HIS A 1 75 ? 2.318 -6.094 -3.324 1.00 92.06 75 HIS A CA 1
ATOM 585 C C . HIS A 1 75 ? 1.745 -7.011 -4.400 1.00 92.06 75 HIS A C 1
ATOM 587 O O . HIS A 1 75 ? 1.435 -8.171 -4.124 1.00 92.06 75 HIS A O 1
ATOM 593 N N . LEU A 1 76 ? 1.599 -6.476 -5.606 1.00 93.75 76 LEU A N 1
ATOM 594 C CA . LEU A 1 76 ? 1.286 -7.241 -6.805 1.00 93.75 76 LEU A CA 1
ATOM 595 C C . LEU A 1 76 ? 2.549 -7.305 -7.657 1.00 93.75 76 LEU A C 1
ATOM 597 O O . LEU A 1 76 ? 3.311 -6.338 -7.712 1.00 93.75 76 LEU A O 1
ATOM 601 N N . LYS A 1 77 ? 2.791 -8.457 -8.285 1.00 91.94 77 LYS A N 1
ATOM 602 C CA . LYS A 1 77 ? 3.872 -8.577 -9.263 1.00 91.94 77 LYS A CA 1
ATOM 603 C C . LYS A 1 77 ? 3.493 -7.756 -10.493 1.00 91.94 77 LYS A C 1
ATOM 605 O O . LYS A 1 77 ? 2.338 -7.776 -10.907 1.00 91.94 77 LYS A O 1
ATOM 610 N N . LEU A 1 78 ? 4.455 -7.025 -11.043 1.00 90.62 78 LEU A N 1
ATOM 611 C CA . LEU A 1 78 ? 4.284 -6.387 -12.342 1.00 90.62 78 LEU A CA 1
ATOM 612 C C . LEU A 1 78 ? 4.486 -7.455 -13.418 1.00 90.62 78 LEU A C 1
ATOM 614 O O . LEU A 1 78 ? 5.476 -8.181 -13.378 1.00 90.62 78 LEU A O 1
ATOM 618 N N . GLU A 1 79 ? 3.539 -7.554 -14.348 1.00 83.56 79 GLU A N 1
ATOM 619 C CA . GLU A 1 79 ? 3.542 -8.572 -15.410 1.00 83.56 79 GLU A CA 1
ATOM 620 C C . GLU A 1 79 ? 4.638 -8.332 -16.461 1.00 83.56 79 GLU A C 1
ATOM 622 O O . GLU A 1 79 ? 5.104 -9.271 -17.097 1.00 83.56 79 GLU A O 1
ATOM 627 N N . ALA A 1 80 ? 5.080 -7.085 -16.646 1.00 75.00 80 ALA A N 1
ATOM 628 C CA . ALA A 1 80 ? 6.017 -6.735 -17.703 1.00 75.00 80 ALA A CA 1
ATOM 629 C C . ALA A 1 80 ? 7.413 -6.424 -17.152 1.00 75.00 80 ALA A C 1
ATOM 631 O O . ALA A 1 80 ? 7.665 -5.338 -16.632 1.00 75.00 80 ALA A O 1
ATOM 632 N N . THR A 1 81 ? 8.337 -7.368 -17.316 1.00 69.44 81 THR A N 1
ATOM 633 C CA . THR A 1 81 ? 9.781 -7.105 -17.205 1.00 69.44 81 THR A CA 1
ATOM 634 C C . THR A 1 81 ? 10.382 -6.598 -18.520 1.00 69.44 81 THR A C 1
ATOM 636 O O . THR A 1 81 ? 11.453 -6.009 -18.494 1.00 69.44 81 THR A O 1
ATOM 639 N N . ASP A 1 82 ? 9.674 -6.781 -19.643 1.00 74.88 82 ASP A N 1
ATOM 640 C CA . ASP A 1 82 ? 10.075 -6.396 -21.005 1.00 74.88 82 ASP A CA 1
ATOM 641 C C . ASP A 1 82 ? 8.920 -5.677 -21.741 1.00 74.88 82 ASP A C 1
ATOM 643 O O . ASP A 1 82 ? 8.524 -6.052 -22.845 1.00 74.88 82 ASP A O 1
ATOM 647 N N . ALA A 1 83 ? 8.307 -4.667 -21.113 1.00 81.94 83 ALA A N 1
ATOM 648 C CA . ALA A 1 83 ? 7.289 -3.863 -21.793 1.00 81.94 83 ALA A CA 1
ATOM 649 C C . ALA A 1 83 ? 7.913 -3.097 -22.973 1.00 81.94 83 ALA A C 1
ATOM 651 O O . ALA A 1 83 ? 8.840 -2.314 -22.779 1.00 81.94 83 ALA A O 1
ATOM 652 N N . SER A 1 84 ? 7.373 -3.278 -24.178 1.00 86.25 84 SER A N 1
ATOM 653 C CA . SER A 1 84 ? 7.684 -2.435 -25.335 1.00 86.25 84 SER A CA 1
ATOM 654 C C . SER A 1 84 ? 6.601 -1.377 -25.518 1.00 86.25 84 SER A C 1
ATOM 656 O O . SER A 1 84 ? 5.412 -1.705 -25.530 1.00 86.25 84 SER A O 1
ATOM 658 N N . LEU A 1 85 ? 7.008 -0.129 -25.720 1.00 88.06 85 LEU A N 1
ATOM 659 C CA . LEU A 1 85 ? 6.122 0.979 -26.064 1.00 88.06 85 LEU A CA 1
ATOM 660 C C . LEU A 1 85 ? 6.396 1.418 -27.504 1.00 88.06 85 LEU A C 1
ATOM 662 O O . LEU A 1 85 ? 7.514 1.274 -27.998 1.00 88.06 85 LEU A O 1
ATOM 666 N N . GLN A 1 86 ? 5.378 1.948 -28.183 1.00 90.50 86 GLN A N 1
ATOM 667 C CA . GLN A 1 86 ? 5.597 2.633 -29.454 1.00 90.50 86 GLN A CA 1
ATOM 668 C C . GLN A 1 86 ? 6.191 4.008 -29.169 1.00 90.50 86 GLN A C 1
ATOM 670 O O . GLN A 1 86 ? 5.567 4.825 -28.493 1.00 90.50 86 GLN A O 1
ATOM 675 N N . VAL A 1 87 ? 7.396 4.235 -29.680 1.00 89.69 87 VAL A N 1
ATOM 676 C CA . VAL A 1 87 ? 8.143 5.484 -29.531 1.00 89.69 87 VAL A CA 1
ATOM 677 C C . VAL A 1 87 ? 8.645 5.928 -30.899 1.00 89.69 87 VAL A C 1
ATOM 679 O O . VAL A 1 87 ? 8.876 5.099 -31.777 1.00 89.69 87 VAL A O 1
ATOM 682 N N . GLU A 1 88 ? 8.789 7.235 -31.084 1.00 89.56 88 GLU A N 1
ATOM 683 C CA . GLU A 1 88 ? 9.247 7.817 -32.350 1.00 89.56 88 GLU A CA 1
ATOM 684 C C . GLU A 1 88 ? 10.746 7.587 -32.576 1.00 89.56 88 GL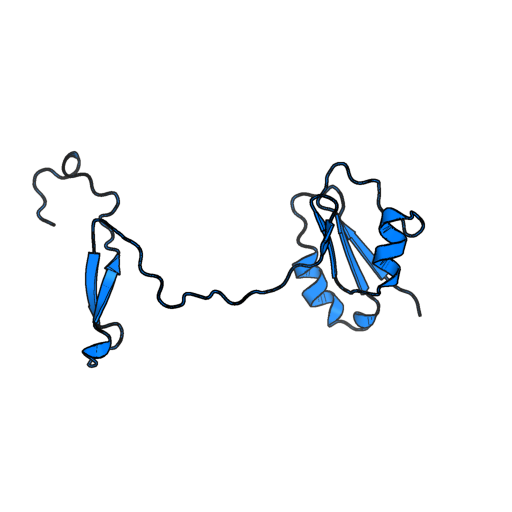U A C 1
ATOM 686 O O . GLU A 1 88 ? 11.173 7.263 -33.682 1.00 89.56 88 GLU A O 1
ATOM 691 N N . HIS A 1 89 ? 11.540 7.694 -31.508 1.00 89.19 89 HIS A N 1
ATOM 692 C CA . HIS A 1 89 ? 12.992 7.589 -31.559 1.00 89.19 89 HIS A CA 1
ATOM 693 C C . HIS A 1 89 ? 13.474 6.393 -30.736 1.00 89.19 89 HIS A C 1
ATOM 695 O O . HIS A 1 89 ? 13.212 6.295 -29.536 1.00 89.19 89 HIS A O 1
ATOM 701 N N . ALA A 1 90 ? 14.216 5.491 -31.376 1.00 92.88 90 ALA A N 1
ATOM 702 C CA . ALA A 1 90 ? 14.823 4.329 -30.740 1.00 92.88 90 ALA A CA 1
ATOM 703 C C . ALA A 1 90 ? 16.160 3.984 -31.404 1.00 92.88 90 ALA A C 1
ATOM 705 O O . ALA A 1 90 ? 16.395 4.306 -32.567 1.00 92.88 90 ALA A O 1
ATOM 706 N N . TYR A 1 91 ? 17.024 3.292 -30.669 1.00 91.88 91 TYR A N 1
ATOM 707 C CA . TYR A 1 91 ? 18.282 2.753 -31.184 1.00 91.88 91 TYR A CA 1
ATOM 708 C C . TYR A 1 91 ? 18.428 1.280 -30.798 1.00 91.88 91 TYR A C 1
ATOM 710 O O . TYR A 1 91 ? 17.756 0.789 -29.889 1.00 91.88 91 TYR A O 1
ATOM 718 N N . ILE A 1 92 ? 19.295 0.554 -31.502 1.00 93.88 92 ILE A N 1
ATOM 719 C CA . ILE A 1 92 ? 19.545 -0.869 -31.242 1.00 93.88 92 ILE A CA 1
ATOM 720 C C . ILE A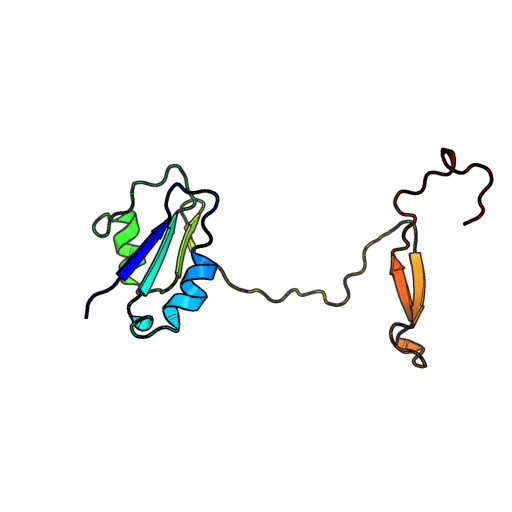 1 92 ? 20.717 -1.011 -30.273 1.00 93.88 92 ILE A C 1
ATOM 722 O O . ILE A 1 92 ? 21.761 -0.384 -30.454 1.00 93.88 92 ILE A O 1
ATOM 726 N N . ASN A 1 93 ? 20.577 -1.886 -29.279 1.00 93.75 93 ASN A N 1
ATOM 727 C CA . ASN A 1 93 ? 21.675 -2.280 -28.402 1.00 93.75 93 ASN A CA 1
ATOM 728 C C . ASN A 1 93 ? 21.571 -3.762 -28.013 1.00 93.75 93 ASN A C 1
ATOM 730 O O . ASN A 1 93 ? 20.476 -4.320 -27.959 1.00 93.75 93 ASN A O 1
ATOM 734 N N . ALA A 1 94 ? 22.706 -4.396 -27.713 1.00 94.62 94 ALA A N 1
ATOM 735 C CA . ALA A 1 94 ? 22.747 -5.725 -27.108 1.00 94.62 94 ALA A CA 1
ATOM 736 C C . ALA A 1 94 ? 22.725 -5.578 -25.583 1.00 94.62 94 ALA A C 1
ATOM 738 O O . ALA A 1 94 ? 23.676 -5.057 -24.994 1.00 94.62 94 ALA A O 1
ATOM 739 N N . ILE A 1 95 ? 21.653 -6.045 -24.936 1.00 92.50 95 ILE A N 1
ATOM 740 C CA . ILE A 1 95 ? 21.527 -5.973 -23.470 1.00 92.50 95 ILE A CA 1
ATOM 741 C C . ILE A 1 95 ? 22.623 -6.804 -22.788 1.00 92.50 95 ILE A C 1
ATOM 743 O O . ILE A 1 95 ? 23.152 -6.426 -21.743 1.00 92.50 95 ILE A O 1
ATOM 747 N N . THR A 1 96 ? 23.002 -7.927 -23.397 1.00 94.19 96 THR A N 1
ATOM 748 C CA . THR A 1 96 ? 24.070 -8.811 -22.933 1.00 94.19 96 THR A CA 1
ATOM 749 C C . THR A 1 96 ? 25.177 -8.860 -23.982 1.00 94.19 96 THR A C 1
ATOM 751 O O . THR A 1 96 ? 25.006 -9.360 -25.091 1.00 94.19 96 THR A O 1
ATOM 754 N N . ARG A 1 97 ? 26.352 -8.321 -23.638 1.00 93.38 97 ARG A N 1
ATOM 755 C CA . ARG A 1 97 ? 27.502 -8.271 -24.553 1.00 93.38 97 ARG A CA 1
ATOM 756 C C . ARG A 1 97 ? 27.905 -9.678 -24.998 1.00 93.38 97 ARG A C 1
ATOM 758 O O . ARG A 1 97 ? 28.096 -10.555 -24.163 1.00 93.38 97 ARG A O 1
ATOM 765 N N . GLY A 1 98 ? 28.092 -9.858 -26.303 1.00 92.81 98 GLY A N 1
ATOM 766 C CA . GLY A 1 98 ? 28.473 -11.143 -26.897 1.00 92.81 98 GLY A CA 1
ATOM 767 C C . GLY A 1 98 ? 27.301 -12.089 -27.180 1.00 92.81 98 GLY A C 1
ATOM 768 O O . GLY A 1 98 ? 27.516 -13.100 -27.839 1.00 92.81 98 GLY A O 1
ATOM 769 N N . ASP A 1 99 ? 26.079 -11.750 -26.757 1.00 95.31 99 ASP A N 1
ATOM 770 C CA . ASP A 1 99 ? 24.866 -12.500 -27.084 1.00 95.31 99 ASP A CA 1
ATOM 771 C C . ASP A 1 99 ? 23.988 -11.709 -28.064 1.00 95.31 99 ASP A C 1
ATOM 773 O O . ASP A 1 99 ? 23.341 -10.724 -27.700 1.00 95.31 99 ASP A O 1
ATOM 777 N N . LEU A 1 100 ? 23.950 -12.155 -29.321 1.00 93.88 100 LEU A N 1
ATOM 778 C CA . LEU A 1 100 ? 23.136 -11.527 -30.363 1.00 93.88 100 LEU A CA 1
ATOM 779 C C . LEU A 1 100 ? 21.628 -11.702 -30.128 1.00 93.88 100 LEU A C 1
ATOM 781 O O . LEU A 1 100 ? 20.854 -10.881 -30.615 1.00 93.88 100 LEU A O 1
ATOM 785 N N . ALA A 1 101 ? 21.197 -12.710 -29.357 1.00 93.50 101 ALA A N 1
ATOM 786 C CA . ALA A 1 101 ? 19.786 -12.876 -29.000 1.00 93.50 101 ALA A CA 1
ATOM 787 C C . ALA A 1 101 ? 19.291 -11.777 -28.039 1.00 93.50 101 ALA A C 1
ATOM 789 O O . ALA A 1 101 ? 18.088 -11.575 -27.891 1.00 93.50 101 ALA A O 1
ATOM 790 N N . SER A 1 102 ? 20.213 -11.036 -27.416 1.00 92.69 102 SER A N 1
ATOM 791 C CA . SER A 1 102 ? 19.907 -9.920 -26.519 1.00 92.69 102 SER A CA 1
ATOM 792 C C . SER A 1 102 ? 19.759 -8.564 -27.227 1.00 92.69 102 SER A C 1
ATOM 794 O O . SER A 1 102 ? 19.572 -7.549 -26.552 1.00 92.69 102 SER A O 1
ATOM 796 N N . LEU A 1 103 ? 19.861 -8.520 -28.563 1.00 94.75 103 LEU A N 1
ATOM 797 C CA . LEU A 1 103 ? 19.640 -7.301 -29.343 1.00 94.75 103 LEU A CA 1
ATOM 798 C C . LEU A 1 103 ? 18.183 -6.844 -29.215 1.00 94.75 103 LEU A C 1
ATOM 800 O O . LEU A 1 103 ? 17.257 -7.564 -29.589 1.00 94.75 103 LEU A O 1
ATOM 804 N N . LYS A 1 104 ? 17.984 -5.633 -28.694 1.00 93.31 104 LYS A N 1
ATOM 805 C CA . LYS A 1 104 ? 16.666 -5.017 -28.510 1.00 93.31 104 LYS A CA 1
ATOM 806 C C . LYS A 1 104 ? 16.688 -3.556 -28.964 1.00 93.31 104 LYS A C 1
ATOM 808 O O . LYS A 1 104 ? 17.720 -2.887 -28.894 1.00 93.31 104 LYS A O 1
ATOM 813 N N . TRP A 1 105 ? 15.531 -3.067 -29.407 1.00 93.19 105 TRP A N 1
ATOM 814 C CA . TRP A 1 105 ? 15.282 -1.634 -29.558 1.00 93.19 105 TRP A CA 1
ATOM 815 C C . TRP A 1 105 ? 15.110 -1.004 -28.173 1.00 93.19 105 TRP A C 1
ATOM 817 O O . TRP A 1 105 ? 14.333 -1.508 -27.361 1.00 93.19 105 TRP A O 1
ATOM 827 N N . ILE A 1 106 ? 15.839 0.078 -27.908 1.00 91.75 106 ILE A N 1
ATOM 828 C CA . ILE A 1 106 ? 15.770 0.867 -26.674 1.00 91.75 106 ILE A CA 1
ATOM 829 C C . ILE A 1 106 ? 15.278 2.268 -27.036 1.00 91.75 106 ILE A C 1
ATOM 831 O O . ILE A 1 106 ? 15.732 2.842 -28.027 1.00 91.75 106 ILE A O 1
ATOM 835 N N . GLU A 1 107 ? 14.361 2.814 -26.235 1.00 91.88 107 GLU A N 1
ATOM 836 C CA . GLU A 1 107 ? 13.895 4.196 -26.379 1.00 91.88 107 GLU A CA 1
ATOM 837 C C . GLU A 1 107 ? 15.082 5.173 -26.376 1.00 91.88 107 GLU A C 1
ATOM 839 O O . GLU A 1 107 ? 15.967 5.117 -25.515 1.00 91.88 107 GLU A O 1
ATOM 844 N N . GLY A 1 108 ? 15.119 6.041 -27.386 1.00 89.06 108 GLY A N 1
ATOM 845 C CA . GLY A 1 108 ? 16.147 7.059 -27.546 1.00 89.06 108 GLY A CA 1
ATOM 846 C C . GLY A 1 108 ? 15.817 8.334 -26.761 1.00 89.06 108 GLY A C 1
ATOM 847 O O . GLY A 1 108 ? 14.652 8.628 -26.516 1.00 89.06 108 GLY A O 1
ATOM 848 N N . PRO A 1 109 ? 16.818 9.159 -26.408 1.00 87.81 109 PRO A N 1
ATOM 849 C CA . PRO A 1 109 ? 16.607 10.392 -25.638 1.00 87.81 109 PRO A CA 1
ATOM 850 C C . PRO A 1 109 ? 15.948 11.526 -26.445 1.00 87.81 109 PRO A C 1
ATOM 852 O O . PRO A 1 109 ? 15.675 12.595 -25.903 1.00 87.81 109 PRO A O 1
ATOM 855 N N . LEU A 1 110 ? 15.715 11.318 -27.743 1.00 84.06 110 LEU A N 1
ATOM 856 C CA . LEU A 1 110 ? 15.266 12.342 -28.689 1.00 84.06 110 LEU A CA 1
ATOM 857 C C . LEU A 1 110 ? 13.752 12.581 -28.667 1.00 84.06 110 LEU A C 1
ATOM 859 O O . LEU A 1 110 ? 13.248 13.359 -29.466 1.00 84.06 110 LEU A O 1
ATOM 863 N N . THR A 1 111 ? 13.020 11.979 -27.728 1.00 74.62 111 THR A N 1
ATOM 864 C CA . THR A 1 111 ? 11.563 12.135 -27.590 1.00 74.62 111 THR A CA 1
ATOM 865 C C . THR A 1 111 ? 11.105 13.600 -27.486 1.00 74.62 111 THR A C 1
ATOM 867 O O . THR A 1 111 ? 9.991 13.918 -27.889 1.00 74.62 111 THR A O 1
ATOM 870 N N . PHE A 1 112 ? 11.950 14.511 -26.985 1.00 75.69 112 PHE A N 1
ATOM 871 C CA . PHE A 1 112 ? 11.657 15.954 -26.906 1.00 75.69 112 PHE A CA 1
ATOM 872 C C . PHE A 1 112 ? 12.501 16.814 -27.854 1.00 75.69 112 PHE A C 1
ATOM 874 O O . PHE A 1 112 ? 12.490 18.040 -27.735 1.00 75.69 112 PHE A O 1
ATOM 881 N N . TYR A 1 113 ? 13.260 16.196 -28.760 1.00 77.88 113 TYR A N 1
ATOM 882 C CA . TYR A 1 113 ? 14.095 16.929 -29.700 1.00 77.88 113 TYR A CA 1
ATOM 883 C C . TYR A 1 113 ? 13.219 17.692 -30.693 1.00 77.88 113 TYR A C 1
ATOM 885 O O . TYR A 1 113 ? 12.360 17.116 -31.358 1.00 77.88 113 TYR A O 1
ATOM 893 N N . LYS A 1 114 ? 13.458 18.998 -30.807 1.00 78.81 114 LYS A N 1
ATOM 894 C CA . LYS A 1 114 ? 12.837 19.845 -31.819 1.00 78.81 114 LYS A CA 1
ATOM 895 C C . LYS A 1 114 ? 13.910 20.267 -32.814 1.00 78.81 114 LYS A C 1
ATOM 897 O O . LYS A 1 114 ? 14.838 20.970 -32.416 1.00 78.81 114 LYS A O 1
ATOM 902 N N . PRO A 1 115 ? 13.783 19.902 -34.100 1.00 76.19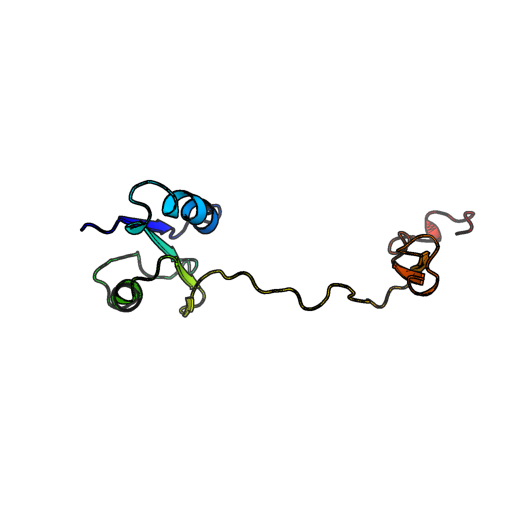 115 PRO A N 1
ATOM 903 C CA . PRO A 1 115 ? 14.729 20.331 -35.131 1.00 76.19 115 PRO A CA 1
ATOM 904 C C . PRO A 1 115 ? 14.886 21.859 -35.213 1.00 76.19 115 PRO A C 1
ATOM 906 O O . PRO A 1 115 ? 15.950 22.358 -35.561 1.00 76.19 115 PRO A O 1
ATOM 909 N N . GLU A 1 116 ? 13.837 22.601 -34.843 1.00 81.25 116 GLU A N 1
ATOM 910 C CA . GLU A 1 116 ? 13.810 24.068 -34.767 1.00 81.25 116 GLU A CA 1
ATOM 911 C C . GLU A 1 116 ? 14.844 24.643 -33.785 1.00 81.25 116 GLU A C 1
ATOM 913 O O . GLU A 1 116 ? 15.413 25.702 -34.048 1.00 81.25 116 GLU A O 1
ATOM 918 N N . ASP A 1 117 ? 15.122 23.933 -32.686 1.00 80.56 117 ASP A N 1
ATOM 919 C CA . ASP A 1 117 ? 16.074 24.362 -31.656 1.00 80.56 117 ASP A CA 1
ATOM 920 C C . ASP A 1 117 ? 17.537 24.076 -32.065 1.00 80.56 117 ASP A C 1
ATOM 922 O O . ASP A 1 117 ? 18.471 24.633 -31.483 1.00 80.56 117 ASP A O 1
ATOM 926 N N . TYR A 1 118 ? 17.750 23.236 -33.090 1.00 77.44 118 TYR A N 1
ATOM 927 C CA . TYR A 1 118 ? 19.067 22.744 -33.519 1.00 77.44 118 TYR A CA 1
ATOM 928 C C . TYR A 1 118 ? 19.187 22.645 -35.057 1.00 77.44 118 TYR A C 1
ATOM 930 O O . TYR A 1 118 ? 19.410 21.565 -35.608 1.00 77.44 118 TYR A O 1
ATOM 938 N N . PRO A 1 119 ? 19.093 23.771 -35.789 1.00 70.31 119 PRO A N 1
ATOM 939 C CA . PRO A 1 119 ? 18.885 23.784 -37.243 1.00 70.31 119 PRO A CA 1
ATOM 940 C C . PRO A 1 119 ? 20.055 23.258 -38.100 1.00 70.31 119 PRO A C 1
ATOM 942 O O . PRO A 1 119 ? 19.913 23.180 -39.315 1.00 70.31 119 PRO A O 1
ATOM 945 N N . ASN A 1 120 ? 21.198 22.896 -37.504 1.00 79.94 120 ASN A N 1
ATOM 946 C CA . ASN A 1 120 ? 22.387 22.387 -38.212 1.00 79.94 120 ASN A CA 1
ATOM 947 C C . ASN A 1 120 ? 23.001 21.137 -37.553 1.00 79.94 120 ASN A C 1
ATOM 949 O O . ASN A 1 120 ? 24.181 20.846 -37.753 1.00 79.94 120 ASN A O 1
ATOM 953 N N . SER A 1 121 ? 22.239 20.436 -36.715 1.00 72.44 121 SER A N 1
ATOM 954 C CA . SER A 1 121 ? 22.695 19.217 -36.047 1.00 72.44 121 SER A CA 1
ATOM 955 C C . SER A 1 121 ? 22.095 17.996 -36.741 1.00 72.44 121 SER A C 1
ATOM 957 O O . SER A 1 121 ? 20.876 17.848 -36.779 1.00 72.44 121 SER A O 1
ATOM 959 N N . GLU A 1 122 ? 22.945 17.130 -37.295 1.00 64.88 122 GLU A N 1
ATOM 960 C CA . GLU A 1 122 ? 22.529 15.780 -37.694 1.00 64.88 122 GLU A CA 1
ATOM 961 C C . GLU A 1 122 ? 22.462 14.886 -36.444 1.00 64.88 122 GLU A C 1
ATOM 963 O O . GLU A 1 122 ? 23.309 15.008 -35.552 1.00 64.88 122 GLU A O 1
ATOM 968 N N . LEU A 1 123 ? 21.416 14.056 -36.362 1.00 63.50 123 LEU A N 1
ATOM 969 C CA . LEU A 1 123 ? 21.132 13.145 -35.245 1.00 63.50 123 LEU A CA 1
ATOM 970 C C . LEU A 1 123 ? 21.946 11.850 -35.328 1.00 63.50 123 LEU A C 1
ATOM 972 O O . LEU A 1 123 ? 22.090 11.318 -36.452 1.00 63.50 123 LEU A O 1
#

Organism: NCBI:txid1464854

Sequence (123 aa):
NYWCWLVRQGEEMFGLVGMMNCLKQEPGGNNVRSVFIQDAKAPTFSLTSAQYAAQLRKGLVHNMLRGGVWGSMRHLKLEATDASLQVEHAYINAITRGDLASLKWIEGPLTFYKPEDYPNSEL

Foldseek 3Di:
DAAAEAEDAPDDPDPVVVVLVVQCPDVVSLRYAYEAEPDNPDPDDDCPDPLVVVVVVVVDRAWYADPNDIDGDDDDDDPDPPDDDDAPDWDWDQPDPPDPVSIDTDHDPCRPPDCVVPVPDDD

InterPro domains:
  IPR049391 Fatty acid synthase, pseudo-KR domain [PF21149] (4-78)

Radius of gyration: 25.1 Å; chains: 1; bounding box: 50×37×64 Å

pLDDT: mean 90.1, std 7.53, range [63.5, 96.69]

Secondary structure (DSSP, 8-state):
---EEEEEES-TT--HHHHHHHHTTSTTGGGEEEEEE--TTSPPP-SSSHHHHHHHTT--SEEEEETTEEE-------S-SS-----S-EEEEESSTT-GGGEEEEE-GGGG--GGG-TT---